Protein AF-D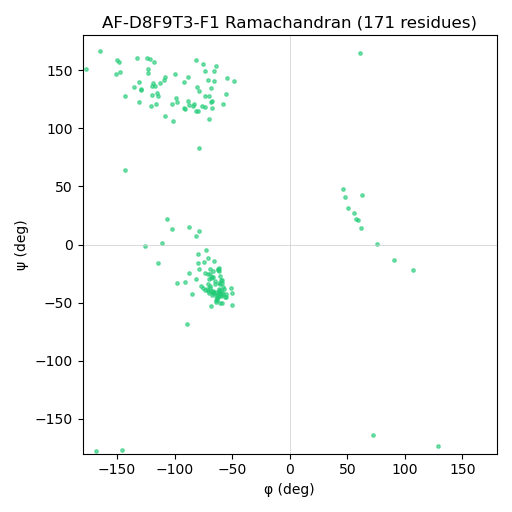8F9T3-F1 (afdb_monomer)

Secondary structure (DSSP, 8-state):
-HHHH-GGGS-TTTTT--EEEEEEE-TTT--EEEEEEETTEEEEPPPTTB-GGG-SBHHHHHHHHHHHTTT--HHHHHHHH-S-HHHHHHHHHHHHTS-GGGS----EEEEEEEEETTEEEEEEEEEETTEEEEEEEESS-SHHHHHHHHHHHHHHHHHHHHHHHHHHHTT--

Sequence (173 aa):
MVIGSNPELFPQGIQTGYRMKDGRPSKKLEIDIRRIEIDGIAHTIRPSFVMPYGTAFTDDVEKGIFLRKFDVPFWALSYVFGKNPMFWCRIEQGLGRNSIVGTTIKLAADEKHSRLRGEKVYVATTVGTQCVLGAAVSENAKESGLTEAYGKFKEECRNIRQNLLIQMAGRQR

pLDDT: mean 81.56, std 15.81, range [29.78, 97.81]

Nearest PDB structures (foldseek):
  6miv-assembly1_A  TM=2.159E-01  e=1.031E+00  Mus musculus
  6oor-assembly1_A  TM=1.889E-01  e=9.736E-01  Mus musculus
  3ma7-assembly1_C  TM=2.157E-01  e=2.283E+00  Mus musculus
  8t4z-assembly1_A  TM=1.962E-01  e=3.211E+00  Mus musculus
  3he6-assembly1_A  TM=1.553E-01  e=3.808E+00  Mus musculus

Solvent-accessible surface area (backbone atoms only — not comparable to full-atom values): 10271 Å² total; per-residue (Å²): 108,74,61,84,78,45,56,87,82,49,64,88,49,51,89,84,40,72,42,83,68,54,72,45,74,35,92,76,72,75,43,73,36,45,28,34,30,35,88,89,43,80,42,74,57,78,64,84,65,40,36,77,93,52,75,44,49,37,84,82,40,47,68,59,55,58,44,47,79,72,69,56,53,45,63,58,44,21,72,77,74,47,70,56,38,70,52,54,52,50,56,58,55,49,61,72,69,54,62,67,63,76,49,95,61,67,76,48,76,50,75,47,82,48,66,59,98,84,42,69,30,28,34,37,32,34,29,34,85,96,38,81,59,36,77,26,77,17,78,41,90,47,70,69,36,46,52,52,23,54,40,51,48,56,49,55,45,50,55,46,55,54,50,52,53,48,59,65,64,73,59,84,123

Radius of gyration: 20.4 Å; Cα contacts (8 Å, |Δi|>4): 215; chains: 1; bounding box: 42×49×50 Å

Foldseek 3Di:
DVCVVCVVLDDDQCVVPKAWDAWDADPQQRDTWTWIGGPNFIDTDDDPQAAPPRLDGCVLCVVVLVCVVVVPQLVVSCVPSNDHSVSNVVRNVSVVVDQLLSDDWDWDWDWDWDDDPNQIWIWIFIDGPNGTRAIFIFNDPDPVRNCVRVVVSVVVNVVVVVVVVCVRVVPPD

Structure (mmCIF, N/CA/C/O backbone):
data_AF-D8F9T3-F1
#
_entry.id   AF-D8F9T3-F1
#
loop_
_atom_site.group_PDB
_atom_site.id
_atom_site.type_symbol
_atom_site.label_atom_id
_atom_site.label_alt_id
_atom_site.label_comp_id
_atom_site.label_asym_id
_atom_site.label_entity_id
_atom_site.label_seq_id
_atom_site.pdbx_PDB_ins_code
_atom_site.Cartn_x
_atom_site.Cartn_y
_atom_site.Cartn_z
_atom_site.occupancy
_atom_site.B_iso_or_equiv
_atom_site.auth_seq_id
_atom_site.auth_comp_id
_atom_site.auth_asym_id
_atom_site.auth_atom_id
_atom_site.pdbx_PDB_model_num
ATOM 1 N N . MET A 1 1 ? -9.010 15.699 -18.340 1.00 54.81 1 MET A N 1
ATOM 2 C CA . MET A 1 1 ? -7.689 15.046 -18.164 1.00 54.81 1 MET A CA 1
ATOM 3 C C . MET A 1 1 ? -7.437 14.890 -16.669 1.00 54.81 1 MET A C 1
ATOM 5 O O . MET A 1 1 ? -7.629 15.871 -15.965 1.00 54.81 1 MET A O 1
ATOM 9 N N . VAL A 1 2 ? -7.050 13.702 -16.182 1.00 66.44 2 VAL A N 1
ATOM 10 C CA . VAL A 1 2 ? -6.985 13.358 -14.736 1.00 66.44 2 VAL A CA 1
ATOM 11 C C . VAL A 1 2 ? -6.205 14.384 -13.897 1.00 66.44 2 VAL A C 1
ATOM 13 O O . VAL A 1 2 ? -6.640 14.716 -12.799 1.00 66.44 2 VAL A O 1
ATOM 16 N N . ILE A 1 3 ? -5.121 14.943 -14.449 1.00 76.06 3 ILE A N 1
ATOM 17 C CA . ILE A 1 3 ? -4.281 15.967 -13.800 1.00 76.06 3 ILE A CA 1
ATOM 18 C C . ILE A 1 3 ? -5.054 17.263 -13.516 1.00 76.06 3 ILE A C 1
ATOM 20 O O . ILE A 1 3 ? -4.947 17.812 -12.428 1.00 76.06 3 ILE A O 1
ATOM 24 N N . GLY A 1 4 ? -5.855 17.743 -14.471 1.00 75.75 4 GLY A N 1
ATOM 25 C CA . GLY A 1 4 ? -6.613 18.988 -14.307 1.00 75.75 4 GLY A CA 1
ATOM 26 C C . GLY A 1 4 ? -7.803 18.855 -13.355 1.00 75.75 4 GLY A C 1
ATOM 27 O O . GLY A 1 4 ? -8.231 19.843 -12.775 1.00 75.75 4 GLY A O 1
ATOM 28 N N . SER A 1 5 ? -8.333 17.641 -13.186 1.00 77.81 5 SER A N 1
ATOM 29 C CA . SER A 1 5 ? -9.481 17.382 -12.311 1.00 77.81 5 SER A CA 1
ATOM 30 C C . SER A 1 5 ? -9.092 17.110 -10.857 1.00 77.81 5 SER A C 1
ATOM 32 O O . SER A 1 5 ? -9.932 17.306 -9.989 1.00 77.81 5 SER A O 1
ATOM 34 N N . ASN A 1 6 ? -7.864 16.644 -10.596 1.00 73.25 6 ASN A N 1
ATOM 35 C CA . ASN A 1 6 ? -7.383 16.320 -9.246 1.00 73.25 6 ASN A CA 1
ATOM 36 C C . ASN A 1 6 ? -5.889 16.696 -9.095 1.00 73.25 6 ASN A C 1
ATOM 38 O O . ASN A 1 6 ? -5.029 15.814 -8.978 1.00 73.25 6 ASN A O 1
ATOM 42 N N . PRO A 1 7 ? -5.534 17.990 -9.185 1.00 71.25 7 PRO A N 1
ATOM 43 C CA . PRO A 1 7 ? -4.142 18.440 -9.131 1.00 71.25 7 PRO A CA 1
ATOM 44 C C . PRO A 1 7 ? -3.424 18.089 -7.820 1.00 71.25 7 PRO A C 1
ATOM 46 O O . PRO A 1 7 ? -2.211 17.907 -7.814 1.00 71.25 7 PRO A O 1
ATOM 49 N N . GLU A 1 8 ? -4.164 17.955 -6.724 1.00 70.12 8 GLU A N 1
ATOM 50 C CA . GLU A 1 8 ? -3.671 17.574 -5.401 1.00 70.12 8 GLU A CA 1
ATOM 51 C C . GLU A 1 8 ? -3.124 16.137 -5.326 1.00 70.12 8 GLU A C 1
ATOM 53 O O . GLU A 1 8 ? -2.451 15.791 -4.356 1.00 70.12 8 GLU A O 1
ATOM 58 N N . LEU A 1 9 ? -3.396 15.295 -6.333 1.00 70.25 9 LEU A N 1
ATOM 59 C CA . LEU A 1 9 ? -2.882 13.920 -6.411 1.00 70.25 9 LEU A CA 1
ATOM 60 C C . LEU A 1 9 ? -1.439 13.837 -6.914 1.00 70.25 9 LEU A C 1
ATOM 62 O O . LEU A 1 9 ? -0.846 12.757 -6.928 1.00 70.25 9 LEU A O 1
ATOM 66 N N . PHE A 1 10 ? -0.885 14.951 -7.377 1.00 75.94 10 PHE A N 1
ATOM 67 C CA . PHE A 1 10 ? 0.377 14.979 -8.092 1.00 75.94 10 PHE A CA 1
ATOM 68 C C . PHE A 1 10 ? 1.380 15.921 -7.418 1.00 75.94 10 PHE A C 1
ATOM 70 O O . PHE A 1 10 ? 0.990 16.798 -6.645 1.00 75.94 10 PHE A O 1
ATOM 77 N N . PRO A 1 11 ? 2.687 15.761 -7.696 1.00 79.88 11 PRO A N 1
ATOM 78 C CA . PRO A 1 11 ? 3.696 16.699 -7.227 1.00 79.88 11 PRO A CA 1
ATOM 79 C C . PRO A 1 11 ? 3.368 18.138 -7.635 1.00 79.88 11 PRO A C 1
ATOM 81 O O . PRO A 1 11 ? 2.877 18.391 -8.742 1.00 79.88 11 PRO A O 1
ATOM 84 N N . GLN A 1 12 ? 3.681 19.077 -6.742 1.00 77.00 12 GLN A N 1
ATOM 85 C CA . GLN A 1 12 ? 3.636 20.501 -7.053 1.00 77.00 12 GLN A CA 1
ATOM 86 C C . GLN A 1 12 ? 4.520 20.748 -8.286 1.00 77.00 12 GLN A C 1
ATOM 88 O O . GLN A 1 12 ? 5.628 20.225 -8.343 1.00 77.00 12 GLN A O 1
ATOM 93 N N . GLY A 1 13 ? 3.981 21.441 -9.292 1.00 81.56 13 GLY A N 1
ATOM 94 C CA . GLY A 1 13 ? 4.639 21.603 -10.593 1.00 81.56 13 GLY A CA 1
ATOM 95 C C . GLY A 1 13 ? 4.019 20.799 -11.732 1.00 81.56 13 GLY A C 1
ATOM 96 O O . GLY A 1 13 ? 4.113 21.219 -12.873 1.00 81.56 13 GLY A O 1
ATOM 97 N N . ILE A 1 14 ? 3.264 19.718 -11.486 1.00 84.12 14 ILE A N 1
ATOM 98 C CA . ILE A 1 14 ? 2.722 18.931 -12.617 1.00 84.12 14 ILE A CA 1
ATOM 99 C C . ILE A 1 14 ? 1.772 19.733 -13.527 1.00 84.12 14 ILE A C 1
ATOM 101 O O . ILE A 1 14 ? 1.547 19.373 -14.682 1.00 84.12 14 ILE A O 1
ATOM 105 N N . GLN A 1 15 ? 1.189 20.811 -12.991 1.00 84.12 15 GLN A N 1
ATOM 106 C CA . GLN A 1 15 ? 0.316 21.724 -13.726 1.00 84.12 15 GLN A CA 1
ATOM 107 C C . GLN A 1 15 ? 1.073 22.521 -14.796 1.00 84.12 15 GLN A C 1
ATOM 109 O O . GLN A 1 15 ? 0.470 22.889 -15.800 1.00 84.12 15 GLN A O 1
ATOM 114 N N . THR A 1 16 ? 2.374 22.772 -14.604 1.00 86.12 16 THR A N 1
ATOM 115 C CA . THR A 1 16 ? 3.237 23.416 -15.610 1.00 86.12 16 THR A CA 1
ATOM 116 C C . THR A 1 16 ? 3.688 22.422 -16.683 1.00 86.12 16 THR A C 1
ATOM 118 O O . THR A 1 16 ? 4.112 22.825 -17.765 1.00 86.12 16 THR A O 1
ATOM 121 N N . GLY A 1 17 ? 3.538 21.122 -16.413 1.00 87.81 17 GLY A N 1
ATOM 122 C CA . GLY A 1 17 ? 3.814 20.026 -17.328 1.00 87.81 17 GLY A CA 1
ATOM 123 C C . GLY A 1 17 ? 4.720 18.968 -16.705 1.00 87.81 17 GLY A C 1
ATOM 124 O O . GLY A 1 17 ? 5.044 18.986 -15.521 1.00 87.81 17 GLY A O 1
ATOM 125 N N . TYR A 1 18 ? 5.125 18.005 -17.525 1.00 90.62 18 TYR A N 1
ATOM 126 C CA . TYR A 1 18 ? 6.126 17.005 -17.170 1.00 90.62 18 TYR A CA 1
ATOM 127 C C . TYR A 1 18 ? 6.902 16.598 -18.420 1.00 90.62 18 TYR A C 1
ATOM 129 O O . TYR A 1 18 ? 6.403 16.708 -19.543 1.00 90.62 18 TYR A O 1
ATOM 137 N N . ARG A 1 19 ? 8.119 16.087 -18.232 1.00 92.81 19 ARG A N 1
ATOM 138 C CA . ARG A 1 19 ? 8.935 15.512 -19.306 1.00 92.81 19 ARG A CA 1
ATOM 139 C C . ARG A 1 19 ? 9.092 14.013 -19.098 1.00 92.81 19 ARG A C 1
ATOM 141 O O . ARG A 1 19 ? 9.305 13.557 -17.979 1.00 92.81 19 ARG A O 1
ATOM 148 N N . MET A 1 20 ? 9.012 13.231 -20.171 1.00 92.06 20 MET A N 1
ATOM 149 C CA . MET A 1 20 ? 9.419 11.827 -20.115 1.00 92.06 20 MET A CA 1
ATOM 150 C C . MET A 1 20 ? 10.940 11.761 -19.931 1.00 92.06 20 MET A C 1
ATOM 152 O O . MET A 1 20 ? 11.669 12.321 -20.746 1.00 92.06 20 MET A O 1
ATOM 156 N N . LYS A 1 21 ? 11.408 11.103 -18.866 1.00 91.75 21 LYS A N 1
ATOM 157 C CA . LYS A 1 21 ? 12.840 10.977 -18.571 1.00 91.75 21 LYS A CA 1
ATOM 158 C C . LYS A 1 21 ? 13.420 9.741 -19.251 1.00 91.75 21 LYS A C 1
ATOM 160 O O . LYS A 1 21 ? 14.202 9.865 -20.183 1.00 91.75 21 LYS A O 1
ATOM 165 N N . ASP A 1 22 ? 13.022 8.558 -18.790 1.00 92.25 22 ASP A N 1
ATOM 166 C CA . ASP A 1 22 ? 13.480 7.261 -19.301 1.00 92.25 22 ASP A CA 1
ATOM 167 C C . ASP A 1 22 ? 12.616 6.100 -18.756 1.00 92.25 22 ASP A C 1
ATOM 169 O O . ASP A 1 22 ? 11.627 6.303 -18.040 1.00 92.25 22 ASP A O 1
ATOM 173 N N . GLY A 1 23 ? 12.975 4.869 -19.126 1.00 90.50 23 GLY A N 1
ATOM 174 C CA . GLY A 1 23 ? 12.429 3.633 -18.570 1.00 90.50 23 GLY A CA 1
ATOM 175 C C . GLY A 1 23 ? 13.448 2.925 -17.678 1.00 90.50 23 GLY A C 1
ATOM 176 O O . GLY A 1 23 ? 14.646 2.930 -17.952 1.00 90.50 23 GLY A O 1
ATOM 177 N N . ARG A 1 24 ? 12.969 2.300 -16.600 1.00 87.69 24 ARG A N 1
ATOM 178 C CA . ARG A 1 24 ? 13.764 1.433 -15.729 1.00 87.69 24 ARG A CA 1
ATOM 179 C C . ARG A 1 24 ? 13.158 0.026 -15.708 1.00 87.69 24 ARG A C 1
ATOM 181 O O . ARG A 1 24 ? 12.052 -0.115 -15.179 1.00 87.69 24 ARG A O 1
ATOM 188 N N . PRO A 1 25 ? 13.885 -1.015 -16.143 1.00 88.81 25 PRO A N 1
ATOM 189 C CA . PRO A 1 25 ? 13.380 -2.377 -16.078 1.00 88.81 25 PRO A CA 1
ATOM 190 C C . PRO A 1 25 ? 13.269 -2.851 -14.625 1.00 88.81 25 PRO A C 1
ATOM 192 O O . PRO A 1 25 ? 14.167 -2.664 -13.790 1.00 88.81 25 PRO A O 1
ATOM 195 N N . SER A 1 26 ? 12.143 -3.477 -14.304 1.00 86.69 26 SER A N 1
ATOM 196 C CA . SER A 1 26 ? 11.917 -4.151 -13.033 1.00 86.69 26 SER A CA 1
ATOM 197 C C . SER A 1 26 ? 12.578 -5.523 -13.057 1.00 86.69 26 SER A C 1
ATOM 199 O O . SER A 1 26 ? 12.111 -6.418 -13.748 1.00 86.69 26 SER A O 1
ATOM 201 N N . LYS A 1 27 ? 13.599 -5.749 -12.224 1.00 85.56 27 LYS A N 1
ATOM 202 C CA . LYS A 1 27 ? 14.228 -7.080 -12.097 1.00 85.56 27 LYS A CA 1
ATOM 203 C C . LYS A 1 27 ? 13.278 -8.181 -11.604 1.00 85.56 27 LYS A C 1
ATOM 205 O O . LYS A 1 27 ? 13.598 -9.349 -11.740 1.00 85.56 27 LYS A O 1
ATOM 210 N N . LYS A 1 28 ? 12.163 -7.821 -10.956 1.00 86.31 28 LYS A N 1
ATOM 211 C CA . LYS A 1 28 ? 11.232 -8.795 -10.357 1.00 86.31 28 LYS A CA 1
ATOM 212 C C . LYS A 1 28 ? 10.112 -9.239 -11.294 1.00 86.31 28 LYS A C 1
ATOM 214 O O . LYS A 1 28 ? 9.621 -10.346 -11.136 1.00 86.31 28 LYS A O 1
ATOM 219 N N . LEU A 1 29 ? 9.666 -8.344 -12.175 1.00 87.88 29 LEU A N 1
ATOM 220 C CA . LEU A 1 29 ? 8.489 -8.549 -13.031 1.00 87.88 29 LEU A CA 1
ATOM 221 C C . LEU A 1 29 ? 8.797 -8.343 -14.514 1.00 87.88 29 LEU A C 1
ATOM 223 O O . LEU A 1 29 ? 7.890 -8.439 -15.325 1.00 87.88 29 LEU A O 1
ATOM 227 N N . GLU A 1 30 ? 10.040 -7.992 -14.847 1.00 89.00 30 GLU A N 1
ATOM 228 C CA . GLU A 1 30 ? 10.515 -7.802 -16.224 1.00 89.00 30 GLU A CA 1
ATOM 229 C C . GLU A 1 30 ? 9.697 -6.780 -17.031 1.00 89.00 30 GLU A C 1
ATOM 231 O O . GLU A 1 30 ? 9.647 -6.811 -18.253 1.00 89.00 30 GLU A O 1
ATOM 236 N N . ILE A 1 31 ? 9.083 -5.821 -16.332 1.00 89.75 31 ILE A N 1
ATOM 237 C CA . ILE A 1 31 ? 8.365 -4.694 -16.933 1.00 89.75 31 ILE A CA 1
ATOM 238 C C . ILE A 1 31 ? 9.218 -3.430 -16.936 1.00 89.75 31 ILE A C 1
ATOM 240 O O . ILE A 1 31 ? 9.938 -3.154 -15.970 1.00 89.75 31 ILE A O 1
ATOM 244 N N . ASP A 1 32 ? 9.048 -2.603 -17.962 1.00 90.19 32 ASP A N 1
ATOM 245 C CA . ASP A 1 32 ? 9.641 -1.271 -18.006 1.00 90.19 32 ASP A CA 1
ATOM 246 C C . ASP A 1 32 ? 8.808 -0.263 -17.218 1.00 90.19 32 ASP A C 1
ATOM 248 O O . ASP A 1 32 ? 7.673 0.080 -17.557 1.00 90.19 32 ASP A O 1
ATOM 252 N N . ILE A 1 33 ? 9.400 0.246 -16.141 1.00 89.94 33 ILE A N 1
ATOM 253 C CA . ILE A 1 33 ? 8.791 1.263 -15.296 1.00 89.94 33 ILE A CA 1
ATOM 254 C C . ILE A 1 33 ? 9.210 2.640 -15.803 1.00 89.94 33 ILE A C 1
ATOM 256 O O . ILE A 1 33 ? 10.385 3.003 -15.765 1.00 89.94 33 ILE A O 1
ATOM 260 N N . ARG A 1 34 ? 8.233 3.438 -16.235 1.00 90.69 34 ARG A N 1
ATOM 261 C CA . ARG A 1 34 ? 8.465 4.796 -16.739 1.00 90.69 34 ARG A CA 1
ATOM 262 C C . ARG A 1 34 ? 8.855 5.759 -15.619 1.00 90.69 34 ARG A C 1
ATOM 264 O O . ARG A 1 34 ? 8.282 5.729 -14.524 1.00 90.69 34 ARG A O 1
ATOM 271 N N . ARG A 1 35 ? 9.790 6.658 -15.917 1.00 91.38 35 ARG A N 1
ATOM 272 C CA . ARG A 1 35 ? 10.139 7.802 -15.074 1.00 91.38 35 ARG A CA 1
ATOM 273 C C . ARG A 1 35 ? 9.840 9.103 -15.806 1.00 91.38 35 ARG A C 1
ATOM 275 O O . ARG A 1 35 ? 10.141 9.246 -16.989 1.00 91.38 35 ARG A O 1
ATOM 282 N N . ILE A 1 36 ? 9.255 10.044 -15.081 1.00 91.12 36 ILE A N 1
ATOM 283 C CA . ILE A 1 36 ? 8.964 11.398 -15.554 1.00 91.12 36 ILE A CA 1
ATOM 284 C C . ILE A 1 36 ? 9.736 12.403 -14.716 1.00 91.12 36 ILE A C 1
ATOM 286 O O . ILE A 1 36 ? 10.114 12.111 -13.585 1.00 91.12 36 ILE A O 1
ATOM 290 N N . GLU A 1 37 ? 9.958 13.580 -15.267 1.00 91.75 37 GLU A N 1
ATOM 291 C CA . GLU A 1 37 ? 10.564 14.709 -14.583 1.00 91.75 37 GLU A CA 1
ATOM 292 C C . GLU A 1 37 ? 9.546 15.841 -14.465 1.00 91.75 37 GLU A C 1
ATOM 294 O O . GLU A 1 37 ? 8.881 16.185 -15.445 1.00 91.75 37 GLU A O 1
ATOM 299 N N . ILE A 1 38 ? 9.409 16.376 -13.255 1.00 89.50 38 ILE A N 1
ATOM 300 C CA . ILE A 1 38 ? 8.543 17.507 -12.913 1.00 89.50 38 ILE A CA 1
ATOM 301 C C . ILE A 1 38 ? 9.423 18.471 -12.122 1.00 89.50 38 ILE A C 1
ATOM 303 O O . ILE A 1 38 ? 10.028 18.051 -11.139 1.00 89.50 38 ILE A O 1
ATOM 307 N N . ASP A 1 39 ? 9.558 19.715 -12.580 1.00 88.19 39 ASP A N 1
ATOM 308 C CA . ASP A 1 39 ? 10.408 20.742 -11.953 1.00 88.19 39 ASP A CA 1
ATOM 309 C C . ASP A 1 39 ? 11.839 20.257 -11.614 1.00 88.19 39 ASP A C 1
ATOM 311 O O . ASP A 1 39 ? 12.386 20.529 -10.548 1.00 88.19 39 ASP A O 1
ATOM 315 N N . GLY A 1 40 ? 12.453 19.482 -12.518 1.00 85.50 40 GLY A N 1
ATOM 316 C CA . GLY A 1 40 ? 13.800 18.918 -12.336 1.00 85.50 40 GLY A CA 1
ATOM 317 C C . 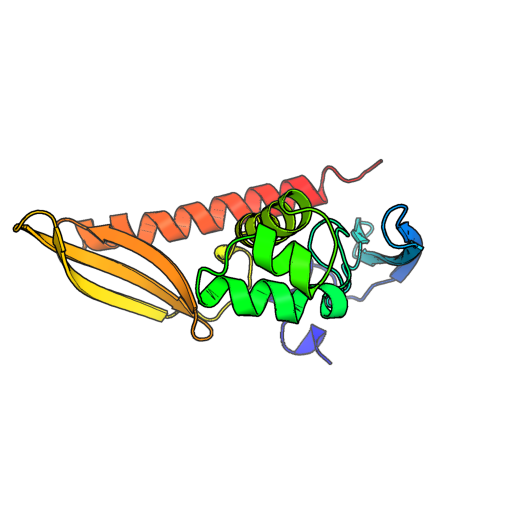GLY A 1 40 ? 13.879 17.726 -11.370 1.00 85.50 40 GLY A C 1
ATOM 318 O O . GLY A 1 40 ? 14.956 17.163 -11.163 1.00 85.50 40 GLY A O 1
ATOM 319 N N . ILE A 1 41 ? 12.753 17.297 -10.792 1.00 85.81 41 ILE A N 1
ATOM 320 C CA . ILE A 1 41 ? 12.665 16.149 -9.888 1.00 85.81 41 ILE A CA 1
ATOM 321 C C . ILE A 1 41 ? 12.168 14.926 -10.659 1.00 85.81 41 ILE A C 1
ATOM 323 O O . ILE A 1 41 ? 11.111 14.931 -11.291 1.00 85.81 41 ILE A O 1
ATOM 327 N N . ALA A 1 42 ? 12.930 13.834 -10.587 1.00 88.25 42 ALA A N 1
ATOM 328 C CA . ALA A 1 42 ? 12.572 12.579 -11.236 1.00 88.25 42 ALA A CA 1
ATOM 329 C C . ALA A 1 42 ? 11.595 11.754 -10.381 1.00 88.25 42 ALA A C 1
ATOM 331 O O . ALA A 1 42 ? 11.922 11.295 -9.285 1.00 88.25 42 ALA A O 1
ATOM 332 N N . HIS A 1 43 ? 10.421 11.466 -10.934 1.00 85.19 43 HIS A N 1
ATOM 333 C CA . HIS A 1 43 ? 9.389 10.623 -10.345 1.00 85.19 43 HIS A CA 1
ATOM 334 C C . HIS A 1 43 ? 9.278 9.290 -11.088 1.00 85.19 43 HIS A C 1
ATOM 336 O O . HIS A 1 43 ? 9.386 9.212 -12.308 1.00 85.19 43 HIS A O 1
ATOM 342 N N . THR A 1 44 ? 9.047 8.208 -10.344 1.00 85.31 44 THR A N 1
ATOM 343 C CA . THR A 1 44 ? 8.791 6.877 -10.914 1.00 85.31 44 THR A CA 1
ATOM 344 C C . THR A 1 44 ? 7.293 6.625 -10.946 1.00 85.31 44 THR A C 1
ATOM 346 O O . THR A 1 44 ? 6.660 6.635 -9.890 1.00 85.31 44 THR A O 1
ATOM 349 N N . ILE A 1 45 ? 6.742 6.349 -12.126 1.00 83.81 45 ILE A N 1
ATOM 350 C CA . ILE A 1 45 ? 5.329 6.005 -12.278 1.00 83.81 45 ILE A CA 1
ATOM 351 C C . ILE A 1 45 ? 5.147 4.562 -11.820 1.00 83.81 45 ILE A C 1
ATOM 353 O O . ILE A 1 45 ? 5.753 3.649 -12.373 1.00 83.81 45 ILE A O 1
ATOM 357 N N . ARG A 1 46 ? 4.329 4.342 -10.789 1.00 78.94 46 ARG A N 1
ATOM 358 C CA . ARG A 1 46 ? 3.983 2.994 -10.330 1.00 78.94 46 ARG A CA 1
ATOM 359 C C . ARG A 1 46 ? 2.727 2.527 -11.063 1.00 78.94 46 ARG A C 1
ATOM 361 O O . ARG A 1 46 ? 1.693 3.169 -10.902 1.00 78.94 46 ARG A O 1
ATOM 368 N N . PRO A 1 47 ? 2.804 1.456 -11.871 1.00 82.44 47 PRO A N 1
ATOM 369 C CA . PRO A 1 47 ? 1.628 0.943 -12.555 1.00 82.44 47 PRO A CA 1
ATOM 370 C C . PRO A 1 47 ? 0.617 0.394 -11.549 1.00 82.44 47 PRO A C 1
ATOM 372 O O . PRO A 1 47 ? 1.007 -0.253 -10.579 1.00 82.44 47 PRO A O 1
ATOM 375 N N . SER A 1 48 ? -0.669 0.631 -11.795 1.00 81.44 48 SER A N 1
ATOM 376 C CA . SER A 1 48 ? -1.756 0.135 -10.945 1.00 81.44 48 SER A CA 1
ATOM 377 C C . SER A 1 48 ? -1.965 -1.377 -11.056 1.00 81.44 48 SER A C 1
ATOM 379 O O . SER A 1 48 ? -2.426 -1.982 -10.100 1.00 81.44 48 SER A O 1
ATOM 381 N N . PHE A 1 49 ? -1.578 -1.992 -12.179 1.00 87.62 49 PHE A N 1
ATOM 382 C CA . PHE A 1 49 ? -1.698 -3.437 -12.429 1.00 87.62 49 PHE A CA 1
ATOM 383 C C . PHE A 1 49 ? -0.603 -4.282 -11.744 1.00 87.62 49 PHE A C 1
ATOM 385 O O . PHE A 1 49 ? -0.399 -5.457 -12.052 1.00 87.62 49 PHE A O 1
ATOM 392 N N . VAL A 1 50 ? 0.161 -3.679 -10.830 1.00 89.75 50 VAL A N 1
ATOM 393 C CA . VAL A 1 50 ? 1.296 -4.304 -10.148 1.00 89.75 50 VAL A CA 1
ATOM 394 C C . VAL A 1 50 ? 1.162 -4.109 -8.645 1.00 89.75 50 VAL A C 1
ATOM 396 O O . VAL A 1 50 ? 0.959 -2.998 -8.160 1.00 89.75 50 VAL A O 1
ATOM 399 N N . MET A 1 51 ? 1.357 -5.187 -7.890 1.00 88.38 51 MET A N 1
ATOM 400 C CA . MET A 1 51 ? 1.350 -5.149 -6.431 1.00 88.38 51 MET A CA 1
ATOM 401 C C . MET A 1 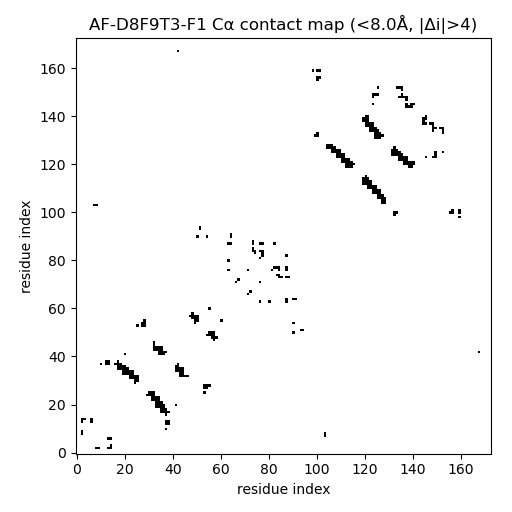51 ? 2.496 -4.283 -5.872 1.00 88.38 51 MET A C 1
ATOM 403 O O . MET A 1 51 ? 3.566 -4.172 -6.491 1.00 88.38 51 MET A O 1
ATOM 407 N N . PRO A 1 52 ? 2.336 -3.701 -4.665 1.00 83.00 52 PRO A N 1
ATOM 408 C CA . PRO A 1 52 ? 3.378 -2.915 -4.010 1.00 83.00 52 PRO A CA 1
ATOM 409 C C . PRO A 1 52 ? 4.740 -3.623 -4.011 1.00 83.00 52 PRO A C 1
ATOM 411 O O . PRO A 1 52 ? 4.834 -4.832 -3.818 1.00 83.00 52 PRO A O 1
ATOM 414 N N . TYR A 1 53 ? 5.817 -2.862 -4.227 1.00 80.31 53 TYR A N 1
ATOM 415 C CA . TYR A 1 53 ? 7.193 -3.374 -4.379 1.00 80.31 53 TYR A CA 1
ATOM 416 C C . TYR A 1 53 ? 7.435 -4.325 -5.566 1.00 80.31 53 TYR A C 1
ATOM 418 O O . TYR A 1 53 ? 8.497 -4.962 -5.618 1.00 80.31 53 TYR A O 1
ATOM 426 N N . GLY A 1 54 ? 6.505 -4.396 -6.524 1.00 85.25 54 GLY A N 1
ATOM 427 C CA . GLY A 1 54 ? 6.630 -5.245 -7.708 1.00 85.25 54 GLY A CA 1
ATOM 428 C C . GLY A 1 54 ? 6.687 -6.724 -7.346 1.00 85.25 54 GLY A C 1
ATOM 429 O O . GLY A 1 54 ? 7.563 -7.435 -7.828 1.00 85.25 54 GLY A O 1
ATOM 430 N N . THR A 1 55 ? 5.848 -7.158 -6.404 1.00 89.00 55 THR A N 1
ATOM 431 C CA . THR A 1 55 ? 5.839 -8.536 -5.89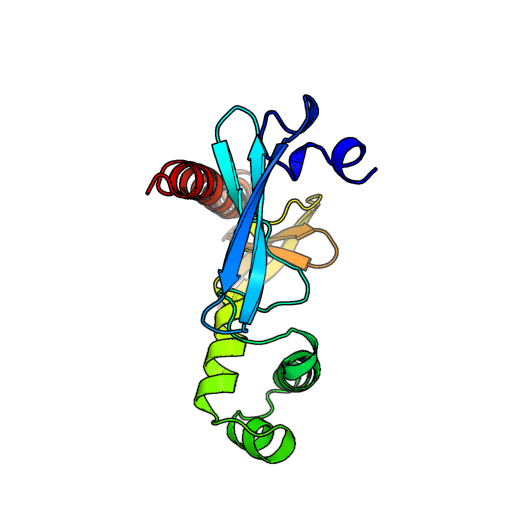0 1.00 89.00 55 THR A CA 1
ATOM 432 C C . THR A 1 55 ? 5.071 -9.510 -6.779 1.00 89.00 55 THR A C 1
ATOM 434 O O . THR A 1 55 ? 5.422 -10.686 -6.795 1.00 89.00 55 THR A O 1
ATOM 437 N N . ALA A 1 56 ? 4.049 -9.032 -7.490 1.00 92.12 56 ALA A N 1
ATOM 438 C CA . ALA A 1 56 ? 3.218 -9.790 -8.424 1.00 92.12 56 ALA A CA 1
ATOM 439 C C . ALA A 1 56 ? 2.405 -8.824 -9.305 1.00 92.12 56 ALA A C 1
ATOM 441 O O . ALA A 1 56 ? 2.302 -7.637 -8.973 1.00 92.12 56 ALA A O 1
ATOM 442 N N . PHE A 1 57 ? 1.808 -9.324 -10.386 1.00 93.19 57 PHE A N 1
ATOM 443 C CA . PHE A 1 57 ? 0.727 -8.619 -11.073 1.00 93.19 57 PHE A CA 1
ATOM 444 C C . PHE A 1 57 ? -0.556 -8.705 -10.250 1.00 93.19 57 PHE A C 1
ATOM 446 O O . PHE A 1 57 ? -0.750 -9.672 -9.513 1.00 93.19 57 PHE A O 1
ATOM 453 N N . THR A 1 58 ? -1.413 -7.689 -10.339 1.00 92.75 58 THR A N 1
ATOM 454 C CA . THR A 1 58 ? -2.690 -7.671 -9.610 1.00 92.75 58 THR A CA 1
ATOM 455 C C . THR A 1 58 ? -3.565 -8.853 -9.998 1.00 92.75 58 THR A C 1
ATOM 457 O O . THR A 1 58 ? -4.071 -9.542 -9.117 1.00 92.75 58 THR A O 1
ATOM 460 N N . ASP A 1 59 ? -3.651 -9.142 -11.293 1.00 94.38 59 ASP A N 1
ATOM 461 C CA . ASP A 1 59 ? -4.543 -10.156 -11.859 1.00 94.38 59 ASP A CA 1
ATOM 462 C C . ASP A 1 59 ? -4.170 -11.575 -11.393 1.00 94.38 59 ASP A C 1
ATOM 464 O O . ASP A 1 59 ? -5.043 -12.420 -11.184 1.00 94.38 59 ASP A O 1
ATOM 468 N N . ASP A 1 60 ? -2.879 -11.820 -11.139 1.00 94.12 60 ASP A N 1
ATOM 469 C CA . ASP A 1 60 ? -2.370 -13.107 -10.651 1.00 94.12 60 ASP A CA 1
ATOM 470 C C . ASP A 1 60 ? -2.782 -13.399 -9.200 1.00 94.12 60 ASP A C 1
ATOM 472 O O . ASP A 1 60 ? -2.880 -14.559 -8.793 1.00 94.12 60 ASP A O 1
ATOM 476 N N . VAL A 1 61 ? -2.967 -12.357 -8.383 1.00 95.00 61 VAL A N 1
ATOM 477 C CA . VAL A 1 61 ? -3.170 -12.502 -6.932 1.00 95.00 61 VAL A CA 1
ATOM 478 C C . VAL A 1 61 ? -4.551 -12.068 -6.462 1.00 95.00 61 VAL A C 1
ATOM 480 O O . VAL A 1 61 ? -4.937 -12.445 -5.357 1.00 95.00 61 VAL A O 1
ATOM 483 N N . GLU A 1 62 ? -5.306 -11.324 -7.274 1.00 94.69 62 GLU A N 1
ATOM 484 C CA . GLU A 1 62 ? -6.605 -10.741 -6.920 1.00 94.69 62 GLU A CA 1
ATOM 485 C C . GLU A 1 62 ? -7.551 -11.783 -6.317 1.00 94.69 62 GLU A C 1
ATOM 487 O O . GLU A 1 62 ? -8.061 -11.596 -5.213 1.00 94.69 62 GLU A O 1
ATOM 492 N N . LYS A 1 63 ? -7.733 -12.919 -7.000 1.00 96.19 63 LYS A N 1
ATOM 493 C CA . LYS A 1 63 ? -8.644 -13.987 -6.558 1.00 96.19 63 LYS A CA 1
ATOM 494 C C . LYS A 1 63 ? -8.197 -14.617 -5.237 1.00 96.19 63 LYS A C 1
ATOM 496 O O . LYS A 1 63 ? -9.024 -14.866 -4.364 1.00 96.19 63 LYS A O 1
ATOM 501 N N . GLY A 1 64 ? -6.893 -14.836 -5.064 1.00 95.56 64 GLY A N 1
ATOM 502 C CA . GLY A 1 64 ? -6.337 -15.373 -3.821 1.00 95.56 64 GLY A CA 1
ATOM 503 C C . GLY A 1 64 ? -6.494 -14.401 -2.648 1.00 95.56 64 GLY A C 1
ATOM 504 O O . GLY A 1 64 ? -6.888 -14.806 -1.556 1.00 95.56 64 GLY A O 1
ATOM 505 N N . ILE A 1 65 ? -6.260 -13.106 -2.880 1.00 93.69 65 ILE A N 1
ATOM 506 C CA . ILE A 1 65 ? -6.463 -12.046 -1.881 1.00 93.69 65 ILE A CA 1
ATOM 507 C C . ILE A 1 65 ? -7.947 -11.893 -1.542 1.00 93.69 65 ILE A C 1
ATOM 509 O O . ILE A 1 65 ? -8.291 -11.736 -0.374 1.00 93.69 65 ILE A O 1
ATOM 513 N N . PHE A 1 66 ? -8.841 -11.968 -2.528 1.00 95.06 66 PHE A N 1
ATOM 514 C CA . PHE A 1 66 ? -10.282 -11.918 -2.292 1.00 95.06 66 PHE A CA 1
ATOM 515 C C . PHE A 1 66 ? -10.725 -13.001 -1.301 1.00 95.06 66 PHE A C 1
ATOM 517 O O . PHE A 1 66 ? -11.471 -12.712 -0.367 1.00 95.06 66 PHE A O 1
ATOM 524 N N . LEU A 1 67 ? -10.199 -14.221 -1.436 1.00 96.38 67 LEU A N 1
ATOM 525 C CA . LEU A 1 67 ? -10.509 -15.324 -0.527 1.00 96.38 67 LEU A CA 1
ATOM 526 C C . LEU A 1 67 ? -9.981 -15.120 0.898 1.00 96.38 67 LEU A C 1
ATOM 528 O O . LEU A 1 67 ? -10.551 -15.674 1.838 1.00 96.38 67 LEU A O 1
ATOM 532 N N . ARG A 1 68 ? -8.956 -14.281 1.098 1.00 94.25 68 ARG A N 1
ATOM 533 C CA . ARG A 1 68 ? -8.492 -13.920 2.449 1.00 94.25 68 ARG A CA 1
ATOM 534 C C . ARG A 1 68 ? -9.556 -13.187 3.263 1.00 94.25 68 ARG A C 1
ATOM 536 O O . ARG A 1 68 ? -9.517 -13.282 4.482 1.00 94.25 68 ARG A O 1
ATOM 543 N N . LYS A 1 69 ? -10.554 -12.558 2.623 1.00 92.00 69 LYS A N 1
ATOM 544 C CA . LYS A 1 69 ? -11.716 -11.969 3.317 1.00 92.00 69 LYS A CA 1
ATOM 545 C C . LYS A 1 69 ? -12.564 -12.993 4.078 1.00 92.00 69 LYS A C 1
ATOM 547 O O . LYS A 1 69 ? -13.312 -12.601 4.963 1.00 92.00 69 LYS A O 1
ATOM 552 N N . PHE A 1 70 ? -12.463 -14.272 3.722 1.00 95.50 70 PHE A N 1
ATOM 553 C CA . PHE A 1 70 ? -13.181 -15.377 4.361 1.00 95.50 70 PHE A CA 1
ATOM 554 C C . PHE A 1 70 ? -12.251 -16.233 5.231 1.00 95.50 70 PHE A C 1
ATOM 556 O O . PHE A 1 70 ? -12.511 -17.415 5.435 1.00 95.50 70 PHE A O 1
ATOM 563 N N . ASP A 1 71 ? -11.120 -15.668 5.667 1.00 94.12 71 ASP A N 1
ATOM 564 C CA . ASP A 1 71 ? -10.116 -16.330 6.504 1.00 94.12 71 ASP A CA 1
ATOM 565 C C . ASP A 1 71 ? -9.522 -17.626 5.919 1.00 94.12 71 ASP A C 1
ATOM 567 O O . ASP A 1 71 ? -8.922 -18.429 6.635 1.00 94.12 71 ASP A O 1
ATOM 571 N N . VAL A 1 72 ? -9.584 -17.805 4.593 1.00 97.19 72 VAL A N 1
ATOM 572 C CA . VAL A 1 72 ? -9.027 -18.984 3.909 1.00 97.19 72 VAL A CA 1
ATOM 573 C C . VAL A 1 72 ? -7.526 -19.114 4.196 1.00 97.19 72 VAL A C 1
ATOM 575 O O . VAL A 1 72 ? -6.766 -18.201 3.855 1.00 97.19 72 VAL A O 1
ATOM 578 N N . PRO A 1 73 ? -7.049 -20.223 4.787 1.00 97.25 73 PRO A N 1
ATOM 579 C CA 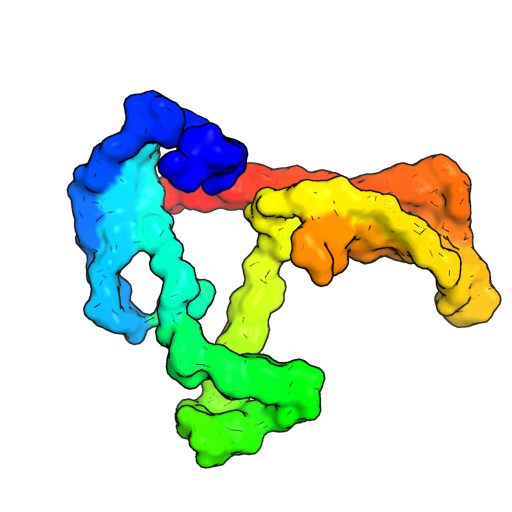. PRO A 1 73 ? -5.659 -20.341 5.211 1.00 97.25 73 PRO A CA 1
ATOM 580 C C . PRO A 1 73 ? -4.692 -20.334 4.019 1.00 97.25 73 PRO A C 1
ATOM 582 O O . PRO A 1 73 ? -4.999 -20.831 2.936 1.00 97.25 73 PRO A O 1
ATOM 585 N N . PHE A 1 74 ? -3.473 -19.822 4.221 1.00 97.44 74 PHE A N 1
ATOM 586 C CA . PHE A 1 74 ? -2.493 -19.661 3.136 1.00 97.44 74 PHE A CA 1
ATOM 587 C C . PHE A 1 74 ? -2.107 -20.964 2.430 1.00 97.44 74 PHE A C 1
ATOM 589 O O . PHE A 1 74 ? -1.802 -20.939 1.241 1.00 97.44 74 PHE A O 1
ATOM 596 N N . TRP A 1 75 ? -2.124 -22.103 3.132 1.00 97.50 75 TRP A N 1
ATOM 597 C CA . TRP A 1 75 ? -1.861 -23.400 2.506 1.00 97.50 75 TRP A CA 1
ATOM 598 C C . TRP A 1 75 ? -2.941 -23.768 1.479 1.00 97.50 75 TRP A C 1
ATOM 600 O O . TRP A 1 75 ? -2.618 -24.353 0.450 1.00 97.50 75 TRP A O 1
ATOM 610 N N . ALA A 1 76 ? -4.198 -23.375 1.713 1.00 97.81 76 ALA A N 1
ATOM 611 C CA . ALA A 1 76 ? -5.293 -23.623 0.782 1.00 97.81 76 ALA A CA 1
ATOM 612 C C . ALA A 1 76 ? -5.163 -22.728 -0.457 1.00 97.81 76 ALA A C 1
ATOM 614 O O . ALA A 1 76 ? -5.357 -23.195 -1.576 1.00 97.81 76 ALA A O 1
ATOM 615 N N . LEU A 1 77 ? -4.734 -21.471 -0.285 1.00 97.38 77 LEU A N 1
ATOM 616 C CA . LEU A 1 77 ? -4.392 -20.611 -1.424 1.00 97.38 77 LEU A CA 1
ATOM 617 C C . LEU A 1 77 ? -3.243 -21.194 -2.245 1.00 97.38 77 LEU A C 1
ATOM 619 O O . LEU A 1 77 ? -3.314 -21.211 -3.468 1.00 97.38 77 LEU A O 1
ATOM 623 N N . SER A 1 78 ? -2.220 -21.729 -1.577 1.00 97.38 78 SER A N 1
ATOM 624 C CA . SER A 1 78 ? -1.125 -22.437 -2.238 1.00 97.38 78 SER A CA 1
ATOM 625 C C . SER A 1 78 ? -1.580 -23.666 -3.015 1.00 97.38 78 SER A C 1
ATOM 627 O O . SER A 1 78 ? -1.074 -23.910 -4.106 1.00 97.38 78 SER A O 1
ATOM 629 N N . TYR A 1 79 ? -2.534 -24.422 -2.477 1.00 97.69 79 TYR A N 1
ATOM 630 C CA . TYR A 1 79 ? -3.099 -25.587 -3.148 1.00 97.69 79 TYR A CA 1
ATOM 631 C C . TYR A 1 79 ? -3.880 -25.205 -4.417 1.00 97.69 79 TYR A C 1
ATOM 633 O O . TYR A 1 79 ? -3.734 -25.863 -5.442 1.00 97.69 79 TYR A O 1
ATOM 641 N N . VAL A 1 80 ? -4.672 -24.126 -4.373 1.00 97.38 80 VAL A N 1
ATOM 642 C CA . VAL A 1 80 ? -5.554 -23.720 -5.485 1.00 97.38 80 VAL A CA 1
ATOM 643 C C . VAL A 1 80 ? -4.840 -22.865 -6.538 1.00 97.38 80 VAL A C 1
ATOM 645 O O . VAL A 1 80 ? -5.038 -23.063 -7.732 1.00 97.38 80 VAL A O 1
ATOM 648 N N . PHE A 1 81 ? -4.019 -21.905 -6.111 1.00 95.94 81 PHE A N 1
ATOM 649 C CA . PHE A 1 81 ? -3.410 -20.886 -6.980 1.00 95.94 81 PHE A CA 1
ATOM 650 C C . PHE A 1 81 ? -1.892 -21.063 -7.145 1.00 95.94 81 PHE A C 1
ATOM 652 O O . PHE A 1 81 ? -1.235 -20.263 -7.814 1.00 95.94 81 PHE A O 1
ATOM 659 N N . GLY A 1 82 ? -1.307 -22.091 -6.527 1.00 95.44 82 GLY A N 1
ATOM 660 C CA . GLY A 1 82 ? 0.136 -22.301 -6.510 1.00 95.44 82 GLY A CA 1
ATOM 661 C C . GLY A 1 82 ? 0.873 -21.306 -5.609 1.00 95.44 82 GLY A C 1
ATOM 662 O O . GLY A 1 82 ? 0.289 -20.628 -4.762 1.00 95.44 82 GLY A O 1
ATOM 663 N N . LYS A 1 83 ? 2.199 -21.214 -5.794 1.00 94.75 83 LYS A N 1
ATOM 664 C CA . LYS A 1 83 ? 3.142 -20.504 -4.901 1.00 94.75 83 LYS A CA 1
ATOM 665 C C . LYS A 1 83 ? 3.149 -21.084 -3.480 1.00 94.75 83 LYS A C 1
ATOM 667 O O . LYS A 1 83 ? 2.283 -21.851 -3.080 1.00 94.75 83 LYS A O 1
ATOM 672 N N . ASN A 1 84 ? 4.159 -20.733 -2.691 1.00 96.31 84 ASN A N 1
ATOM 673 C CA . ASN A 1 84 ? 4.238 -21.201 -1.305 1.00 96.31 84 ASN A CA 1
ATOM 674 C C . ASN A 1 84 ? 3.352 -20.359 -0.359 1.00 96.31 84 ASN A C 1
ATOM 676 O O . ASN A 1 84 ? 3.066 -19.200 -0.665 1.00 96.31 84 ASN A O 1
ATOM 680 N N . PRO A 1 85 ? 2.961 -20.886 0.816 1.00 97.06 85 PRO A N 1
ATOM 681 C CA . PRO A 1 85 ? 2.082 -20.163 1.743 1.00 97.06 85 PRO A CA 1
ATOM 682 C C . PRO A 1 85 ? 2.663 -18.813 2.193 1.00 97.06 85 PRO A C 1
ATOM 684 O O . PRO A 1 85 ? 1.950 -17.823 2.360 1.00 97.06 85 PRO A O 1
ATOM 687 N N . MET A 1 86 ? 3.992 -18.739 2.314 1.00 96.44 86 MET A N 1
ATOM 688 C CA . MET A 1 86 ? 4.714 -17.518 2.682 1.00 96.44 86 MET A CA 1
ATOM 689 C C . MET A 1 86 ? 4.693 -16.433 1.599 1.00 96.44 86 MET A C 1
ATOM 691 O O . MET A 1 86 ? 4.937 -15.263 1.900 1.00 96.44 86 MET A O 1
ATOM 695 N N . PHE A 1 87 ? 4.444 -16.780 0.337 1.00 95.06 87 PHE A N 1
ATOM 696 C CA . PHE A 1 87 ? 4.209 -15.809 -0.726 1.00 95.06 87 PHE A CA 1
ATOM 697 C C . PHE A 1 87 ? 2.878 -15.096 -0.478 1.00 95.06 87 PHE A C 1
ATOM 699 O O . PHE A 1 87 ? 2.872 -13.873 -0.359 1.00 95.06 87 PHE A O 1
ATOM 706 N N . TRP A 1 88 ? 1.792 -15.850 -0.282 1.00 95.81 88 TRP A N 1
ATOM 707 C CA . TRP A 1 88 ? 0.457 -15.303 -0.015 1.00 95.81 88 TRP A CA 1
ATOM 708 C C . TRP A 1 88 ? 0.421 -14.438 1.245 1.00 95.81 88 TRP A C 1
ATOM 710 O O . TRP A 1 88 ? -0.079 -13.316 1.213 1.00 95.81 88 TRP A O 1
ATOM 720 N N . CYS A 1 89 ? 1.064 -14.904 2.317 1.00 94.00 89 CYS A N 1
ATOM 721 C CA . CYS A 1 89 ? 1.201 -14.141 3.555 1.00 94.00 89 CYS A CA 1
ATOM 722 C C . CYS A 1 89 ? 1.913 -12.791 3.338 1.00 94.00 89 CYS A C 1
ATOM 724 O O . CYS A 1 89 ? 1.487 -11.757 3.852 1.00 94.00 89 CYS A O 1
ATOM 726 N N . ARG A 1 90 ? 2.971 -12.756 2.515 1.00 92.44 90 ARG A N 1
ATOM 727 C CA . ARG A 1 90 ? 3.681 -11.507 2.191 1.00 92.44 90 ARG A CA 1
ATOM 728 C C . ARG A 1 90 ? 2.873 -10.570 1.300 1.00 92.44 90 ARG A C 1
ATOM 730 O O . ARG A 1 90 ? 3.017 -9.356 1.453 1.00 92.44 90 ARG A O 1
ATOM 737 N N . ILE A 1 91 ? 2.069 -11.115 0.388 1.00 92.56 91 ILE A N 1
ATOM 738 C CA . ILE A 1 91 ? 1.171 -10.345 -0.477 1.00 92.56 91 ILE A CA 1
ATOM 739 C C . ILE A 1 91 ? 0.105 -9.632 0.365 1.00 92.56 91 ILE A C 1
ATOM 741 O O . ILE A 1 91 ? -0.023 -8.415 0.254 1.00 92.56 91 ILE A O 1
ATOM 745 N N . GLU A 1 92 ? -0.571 -10.349 1.266 1.00 91.44 92 GLU A N 1
ATOM 746 C CA . GLU A 1 92 ? -1.574 -9.773 2.174 1.00 91.44 92 GLU A CA 1
ATOM 747 C C . GLU A 1 92 ? -0.961 -8.704 3.089 1.00 91.44 92 GLU A C 1
ATOM 749 O O . GLU A 1 92 ? -1.420 -7.562 3.107 1.00 91.44 92 GLU A O 1
ATOM 754 N N . GLN A 1 93 ? 0.151 -9.016 3.764 1.00 88.62 93 GLN A N 1
ATOM 755 C CA . GLN A 1 93 ? 0.868 -8.029 4.583 1.00 88.62 93 GLN A CA 1
ATOM 756 C C . GLN A 1 93 ? 1.341 -6.816 3.771 1.00 88.62 93 GLN A C 1
ATOM 758 O O . GLN A 1 93 ? 1.477 -5.719 4.306 1.00 88.62 93 GLN A O 1
ATOM 763 N N . GLY A 1 94 ? 1.637 -7.001 2.482 1.00 84.56 94 GLY A N 1
ATOM 764 C CA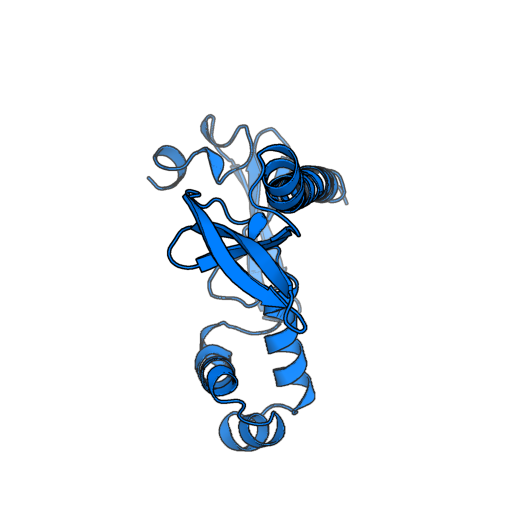 . GLY A 1 94 ? 2.042 -5.931 1.576 1.00 84.56 94 GLY A CA 1
ATOM 765 C C . GLY A 1 94 ? 0.977 -4.852 1.408 1.00 84.56 94 GLY A C 1
ATOM 766 O O . GLY A 1 94 ? 1.340 -3.683 1.288 1.00 84.56 94 GLY A O 1
ATOM 767 N N . LEU A 1 95 ? -0.305 -5.220 1.456 1.00 80.56 95 LEU A N 1
ATOM 768 C CA . LEU A 1 95 ? -1.415 -4.270 1.381 1.00 80.56 95 LEU A CA 1
ATOM 769 C C . LEU A 1 95 ? -1.467 -3.369 2.618 1.00 80.56 95 LEU A C 1
ATOM 771 O O . LEU A 1 95 ? -1.592 -2.155 2.480 1.00 80.56 95 LEU A O 1
ATOM 775 N N . GLY A 1 96 ? -1.280 -3.946 3.808 1.00 74.00 96 GLY A N 1
ATOM 776 C CA . GLY A 1 96 ? -1.318 -3.213 5.079 1.00 74.00 96 GLY A CA 1
ATOM 777 C C . GLY A 1 96 ? -0.130 -2.275 5.324 1.00 74.00 96 GLY A C 1
ATOM 778 O O . GLY A 1 96 ? -0.176 -1.463 6.240 1.00 74.00 96 GLY A O 1
ATOM 779 N N . ARG A 1 97 ? 0.943 -2.358 4.523 1.00 72.06 97 ARG A N 1
ATOM 780 C CA . ARG A 1 97 ? 2.099 -1.445 4.638 1.00 72.06 97 ARG A CA 1
ATOM 781 C C . ARG A 1 97 ? 1.852 -0.079 4.013 1.00 72.06 97 ARG A C 1
ATOM 783 O O . ARG A 1 97 ? 2.580 0.864 4.317 1.00 72.06 97 ARG A O 1
ATOM 790 N N . ASN A 1 98 ? 0.889 0.020 3.103 1.00 69.88 98 ASN A N 1
ATOM 791 C CA . ASN A 1 98 ? 0.569 1.296 2.490 1.00 69.88 98 ASN A CA 1
ATOM 792 C C . ASN A 1 98 ? -0.281 2.097 3.465 1.00 69.88 98 ASN A C 1
ATOM 794 O O . ASN A 1 98 ? -1.258 1.593 4.014 1.00 69.88 98 ASN A O 1
ATOM 798 N N . SER A 1 99 ? 0.089 3.357 3.671 1.00 61.88 99 SER A N 1
ATOM 799 C CA . SER A 1 99 ? -0.736 4.233 4.482 1.00 61.88 99 SER A CA 1
ATOM 800 C C . SER A 1 99 ? -2.056 4.503 3.764 1.00 61.88 99 SER A C 1
ATOM 802 O O . SER A 1 99 ? -2.067 5.114 2.696 1.00 61.88 99 SER A O 1
ATOM 804 N N . ILE A 1 100 ? -3.159 4.084 4.384 1.00 61.50 100 ILE A N 1
ATOM 805 C CA . ILE A 1 100 ? -4.524 4.390 3.934 1.00 61.50 100 ILE A CA 1
ATOM 806 C C . ILE A 1 100 ? -4.714 5.913 3.861 1.00 61.50 100 ILE A C 1
ATOM 808 O O . ILE A 1 100 ? -5.276 6.435 2.901 1.00 61.50 100 ILE A O 1
ATOM 812 N N . VAL A 1 101 ? -4.137 6.620 4.832 1.00 55.53 101 VAL A N 1
ATOM 813 C CA . VAL A 1 101 ? -4.188 8.074 5.010 1.00 55.53 101 VAL A CA 1
ATOM 814 C C . VAL A 1 101 ? -3.406 8.844 3.934 1.00 55.53 101 VAL A C 1
ATOM 816 O O . VAL A 1 101 ? -3.721 9.991 3.633 1.00 55.53 101 VAL A O 1
ATOM 819 N N . GLY A 1 102 ? -2.400 8.216 3.314 1.00 54.03 102 GLY A N 1
ATOM 820 C CA . GLY A 1 102 ? -1.659 8.790 2.184 1.00 54.03 102 GLY A CA 1
ATOM 821 C C . GLY A 1 102 ? -2.451 8.812 0.873 1.00 54.03 102 GLY A C 1
ATOM 822 O O . GLY A 1 102 ? -1.965 9.340 -0.126 1.00 54.03 102 GLY A O 1
ATOM 823 N N . THR A 1 103 ? -3.651 8.234 0.869 1.00 56.06 103 THR A N 1
ATOM 824 C CA . THR A 1 103 ? -4.566 8.254 -0.268 1.00 56.06 103 THR A CA 1
ATOM 825 C C . THR A 1 103 ? -5.433 9.501 -0.161 1.00 56.06 103 THR A C 1
ATOM 827 O O . THR A 1 103 ? -6.108 9.705 0.846 1.00 56.06 103 THR A O 1
ATOM 830 N N . THR A 1 104 ? -5.429 10.354 -1.184 1.00 54.19 104 THR A N 1
ATOM 831 C CA . THR A 1 104 ? -6.237 11.575 -1.155 1.00 54.19 104 THR A CA 1
ATOM 832 C C . THR A 1 104 ? -7.713 11.215 -1.265 1.00 54.19 104 THR A C 1
ATOM 834 O O . THR A 1 104 ? -8.193 10.769 -2.307 1.00 54.19 104 THR A O 1
ATOM 837 N N . ILE A 1 105 ? -8.426 11.370 -0.155 1.00 61.91 105 ILE A N 1
ATOM 838 C CA . ILE A 1 105 ? -9.813 10.956 0.006 1.00 61.91 105 ILE A CA 1
ATOM 839 C C . ILE A 1 105 ? -10.600 12.123 0.613 1.00 61.91 105 ILE A C 1
ATOM 841 O O . ILE A 1 105 ? -10.114 12.814 1.508 1.00 61.91 105 ILE A O 1
ATOM 845 N N . LYS A 1 106 ? -11.829 12.348 0.134 1.00 62.75 106 LYS A N 1
ATOM 846 C CA . LYS A 1 106 ? -12.764 13.278 0.781 1.00 62.75 106 LYS A CA 1
ATOM 847 C C . LYS A 1 106 ? -13.181 12.700 2.129 1.00 62.75 106 LYS A C 1
ATOM 849 O O . LYS A 1 106 ? -13.690 11.581 2.177 1.00 62.75 106 LYS A O 1
ATOM 854 N N . LEU A 1 107 ? -12.951 13.464 3.190 1.00 74.25 107 LEU A N 1
ATOM 855 C CA . LEU A 1 107 ? -13.144 13.010 4.561 1.00 74.25 107 LEU A CA 1
ATOM 856 C C . LEU A 1 107 ? -14.553 13.339 5.058 1.00 74.25 107 LEU A C 1
ATOM 858 O O . LEU A 1 107 ? -15.063 14.432 4.821 1.00 74.25 107 LEU A O 1
ATOM 862 N N . ALA A 1 108 ? -15.134 12.405 5.796 1.00 77.12 108 ALA A N 1
ATOM 863 C CA . ALA A 1 108 ? -16.223 12.630 6.729 1.00 77.12 108 ALA A CA 1
ATOM 864 C C . ALA A 1 108 ? -15.784 12.127 8.110 1.00 77.12 108 ALA A C 1
ATOM 866 O O . ALA A 1 108 ? -14.946 11.230 8.216 1.00 77.12 108 ALA A O 1
ATOM 867 N N . ALA A 1 109 ? -16.323 12.730 9.159 1.00 83.12 109 ALA A N 1
ATOM 868 C CA . ALA A 1 109 ? -16.074 12.349 10.540 1.00 83.12 109 ALA A CA 1
ATOM 869 C C . ALA A 1 109 ? -17.404 11.924 11.168 1.00 83.12 109 ALA A C 1
ATOM 871 O O . ALA A 1 109 ? -18.429 12.539 10.875 1.00 83.12 109 ALA A O 1
ATOM 872 N N . ASP A 1 110 ? -17.383 10.863 11.968 1.00 84.62 110 ASP A N 1
ATOM 873 C CA . ASP A 1 110 ? -18.552 10.363 12.691 1.00 84.62 110 ASP A CA 1
ATOM 874 C C . ASP A 1 110 ? -18.146 9.748 14.037 1.00 84.62 110 ASP A C 1
ATOM 876 O O . ASP A 1 110 ? -17.066 9.155 14.168 1.00 84.62 110 ASP A O 1
ATOM 880 N N . GLU A 1 111 ? -19.028 9.845 15.033 1.00 86.44 111 GLU A N 1
ATOM 881 C CA . GLU A 1 111 ? -18.822 9.302 16.374 1.00 86.44 111 GLU A CA 1
ATOM 882 C C . GLU A 1 111 ? -19.705 8.082 16.650 1.00 86.44 111 GLU A C 1
ATOM 884 O O . GLU A 1 111 ? -20.912 8.170 16.912 1.00 86.44 111 GLU A O 1
ATOM 889 N N . LYS A 1 112 ? -19.076 6.908 16.755 1.00 86.06 112 LYS A N 1
ATOM 890 C CA . LYS A 1 112 ? -19.783 5.710 17.203 1.00 86.06 112 LYS A CA 1
ATOM 891 C C . LYS A 1 112 ? -19.767 5.597 18.724 1.00 86.06 112 LYS A C 1
ATOM 893 O O . LYS A 1 112 ? -18.723 5.416 19.347 1.00 86.06 112 LYS A O 1
ATOM 898 N N . HIS A 1 113 ? -20.951 5.591 19.326 1.00 88.75 113 HIS A N 1
ATOM 899 C CA . HIS A 1 113 ? -21.126 5.272 20.741 1.00 88.75 113 HIS A CA 1
ATOM 900 C C . HIS A 1 113 ? -20.942 3.765 20.968 1.00 88.75 113 HIS A C 1
ATOM 902 O O . HIS A 1 113 ? -21.592 2.954 20.299 1.00 88.75 113 HIS A O 1
ATOM 908 N N . SER A 1 114 ? -20.074 3.385 21.907 1.00 89.44 114 SER A N 1
ATOM 909 C CA . SER A 1 114 ? -19.777 1.985 22.229 1.00 89.44 114 SER A CA 1
ATOM 910 C C . SER A 1 114 ? -19.481 1.791 23.723 1.00 89.44 114 SER A C 1
ATOM 912 O O . SER A 1 114 ? -19.598 2.717 24.530 1.00 89.44 114 SER A O 1
ATOM 914 N N . ARG A 1 115 ? -19.137 0.562 24.121 1.00 86.25 115 ARG A N 1
ATOM 915 C CA . ARG A 1 115 ? -18.677 0.245 25.477 1.00 86.25 115 ARG A CA 1
ATOM 916 C C . ARG A 1 115 ? -17.381 -0.551 25.429 1.00 86.25 115 ARG A C 1
ATOM 918 O O . ARG A 1 115 ? -17.296 -1.532 24.696 1.00 86.25 115 ARG A O 1
ATOM 925 N N . LEU A 1 116 ? -16.405 -0.167 2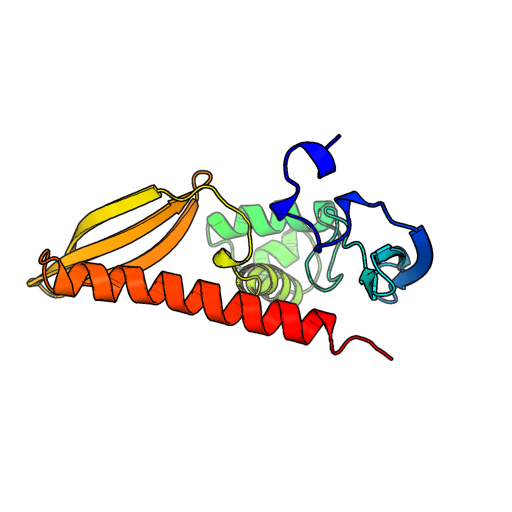6.245 1.00 82.06 116 LEU A N 1
ATOM 926 C CA . LEU A 1 116 ? -15.157 -0.902 26.432 1.00 82.06 116 LEU A CA 1
ATOM 927 C C . LEU A 1 116 ? -15.095 -1.374 27.884 1.00 82.06 116 LEU A C 1
ATOM 929 O O . LEU A 1 116 ? -15.192 -0.567 28.799 1.00 82.06 116 LEU A O 1
ATOM 933 N N . ARG A 1 117 ? -15.006 -2.694 28.102 1.00 84.69 117 ARG A N 1
ATOM 934 C CA . ARG A 1 117 ? -15.032 -3.312 29.449 1.00 84.69 117 ARG A CA 1
ATOM 935 C C . ARG A 1 117 ? -16.209 -2.858 30.333 1.00 84.69 117 ARG A C 1
ATOM 937 O O . ARG A 1 117 ? -16.104 -2.812 31.549 1.00 84.69 117 ARG A O 1
ATOM 944 N N . GLY A 1 118 ? -17.350 -2.547 29.716 1.00 84.12 118 GLY A N 1
ATOM 945 C CA . GLY A 1 118 ? -18.556 -2.095 30.415 1.00 84.12 118 GLY A CA 1
ATOM 946 C C . GLY A 1 118 ? -18.667 -0.576 30.580 1.00 84.12 118 GLY A C 1
ATOM 947 O O . GLY A 1 118 ? -19.775 -0.094 30.818 1.00 84.12 118 GLY A O 1
ATOM 948 N N . GLU A 1 119 ? -17.605 0.190 30.350 1.00 85.38 119 GLU A N 1
ATOM 949 C CA . GLU A 1 119 ? -17.615 1.654 30.424 1.00 85.38 119 GLU A CA 1
ATOM 950 C C . GLU A 1 119 ? -18.000 2.275 29.079 1.00 85.38 119 GLU A C 1
ATOM 952 O O . GLU A 1 119 ? -17.678 1.729 28.023 1.00 85.38 119 GLU A O 1
ATOM 957 N N . LYS A 1 120 ? -18.746 3.389 29.099 1.00 87.81 120 LYS A N 1
ATOM 958 C CA . LYS A 1 120 ? -19.150 4.090 27.870 1.00 87.81 120 LYS A CA 1
ATOM 959 C C . LYS A 1 120 ? -17.930 4.754 27.244 1.00 87.81 120 LYS A C 1
ATOM 961 O O . LYS A 1 120 ? -17.260 5.536 27.902 1.00 87.81 120 LYS A O 1
ATOM 966 N N . VAL A 1 121 ? -17.714 4.487 25.963 1.00 90.56 121 VAL A N 1
ATOM 967 C CA . VAL A 1 121 ? -16.652 5.104 25.167 1.00 90.56 121 VAL A CA 1
ATOM 968 C C . VAL A 1 121 ? -17.213 5.579 23.835 1.00 90.56 121 VAL A C 1
ATOM 970 O O . VAL A 1 121 ? -18.257 5.109 23.371 1.00 90.56 121 VAL A O 1
ATOM 973 N N . TYR A 1 122 ? -16.497 6.493 23.202 1.00 88.69 122 TYR A N 1
ATOM 974 C CA . TYR A 1 122 ? -16.841 7.054 21.905 1.00 88.69 122 TYR A CA 1
ATOM 975 C C . TYR A 1 122 ? -15.710 6.729 20.946 1.00 88.69 122 TYR A C 1
ATOM 977 O O . TYR A 1 122 ? -14.546 6.952 21.255 1.00 88.69 122 TYR A O 1
ATOM 985 N N . VAL A 1 123 ? -16.032 6.155 19.796 1.00 89.00 123 VAL A N 1
ATOM 986 C CA . VAL A 1 123 ? -15.044 5.871 18.759 1.00 89.00 123 VAL A CA 1
ATOM 987 C C . VAL A 1 123 ? -15.187 6.953 17.703 1.00 89.00 123 VAL A C 1
ATOM 989 O O . VAL A 1 123 ? -16.167 6.965 16.961 1.00 89.00 123 VAL A O 1
ATOM 992 N N . ALA A 1 124 ? -14.222 7.866 17.672 1.00 89.50 124 ALA A N 1
ATOM 993 C CA . ALA A 1 124 ? -14.103 8.869 16.628 1.00 89.50 124 ALA A CA 1
ATOM 994 C C . ALA A 1 124 ? -13.606 8.170 15.363 1.00 89.50 124 ALA A C 1
ATOM 996 O O . ALA A 1 124 ? -12.522 7.576 15.363 1.00 89.50 124 ALA A O 1
ATOM 997 N N . THR A 1 125 ? -14.412 8.198 14.308 1.00 87.81 125 THR A N 1
ATOM 998 C CA . THR A 1 125 ? -14.090 7.571 13.028 1.00 87.81 125 THR A CA 1
ATOM 999 C C . THR A 1 125 ? -13.942 8.629 11.954 1.00 87.81 125 THR A C 1
ATOM 1001 O O . THR A 1 125 ? -14.823 9.459 11.753 1.00 87.81 125 THR A O 1
ATOM 1004 N N . THR A 1 126 ? -12.821 8.586 11.245 1.00 85.50 126 THR A N 1
ATOM 1005 C CA . THR A 1 126 ? -12.625 9.363 10.025 1.00 85.50 126 THR A CA 1
ATOM 1006 C C . THR A 1 126 ? -12.803 8.417 8.854 1.00 85.50 126 THR A C 1
ATOM 1008 O O . THR A 1 126 ? -12.086 7.422 8.741 1.00 85.50 126 THR A O 1
ATOM 1011 N N . VAL A 1 127 ? -13.757 8.709 7.982 1.00 83.50 127 VAL A N 1
ATOM 1012 C CA . VAL A 1 127 ? -14.112 7.875 6.834 1.00 83.50 127 VAL A CA 1
ATOM 1013 C C . VAL A 1 127 ? -13.962 8.652 5.538 1.00 83.50 127 VAL A C 1
ATOM 1015 O O . VAL A 1 127 ? -13.983 9.879 5.514 1.00 83.50 127 VAL A O 1
ATOM 1018 N N . GLY A 1 128 ? -13.845 7.939 4.429 1.00 79.19 128 GLY A N 1
ATOM 1019 C CA . GLY A 1 128 ? -13.922 8.541 3.113 1.00 79.19 128 GLY A CA 1
ATOM 1020 C C . GLY A 1 128 ? -13.826 7.504 2.006 1.00 79.19 128 GLY A C 1
ATOM 1021 O O . GLY A 1 128 ? -13.252 6.434 2.191 1.00 79.19 128 GLY A O 1
ATOM 1022 N N . THR A 1 129 ? -14.454 7.797 0.866 1.00 74.00 129 THR A N 1
ATOM 1023 C CA . THR A 1 129 ? -14.596 6.860 -0.267 1.00 74.00 129 THR A CA 1
ATOM 1024 C C . THR A 1 129 ? -15.044 5.460 0.188 1.00 74.00 129 THR A C 1
ATOM 1026 O O . THR A 1 129 ? -14.445 4.454 -0.177 1.00 74.00 129 THR A O 1
ATOM 1029 N N . GLN A 1 130 ? -16.081 5.397 1.036 1.00 75.38 130 GLN A N 1
ATOM 1030 C CA . GLN A 1 130 ? -16.624 4.145 1.597 1.00 75.38 130 GLN A CA 1
ATOM 1031 C C . GL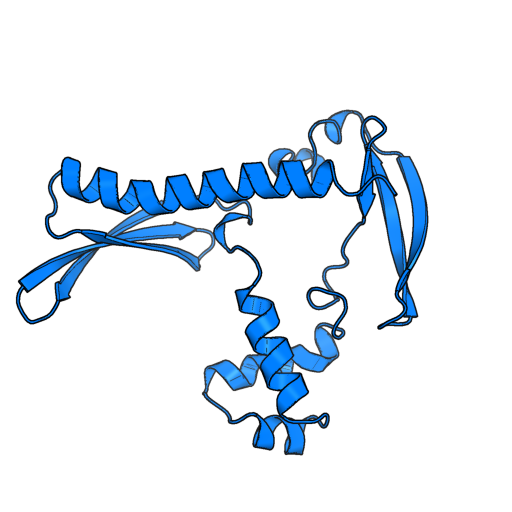N A 1 130 ? -15.612 3.304 2.408 1.00 75.38 130 GLN A C 1
ATOM 1033 O O . GLN A 1 130 ? -15.817 2.109 2.610 1.00 75.38 130 GLN A O 1
ATOM 1038 N N . CYS A 1 131 ? -14.531 3.914 2.896 1.00 75.44 131 CYS A N 1
ATOM 1039 C CA . CYS A 1 131 ? -13.509 3.266 3.711 1.00 75.44 131 CYS A CA 1
ATOM 1040 C C . CYS A 1 131 ? -13.348 3.983 5.059 1.00 75.44 131 CYS A C 1
ATOM 1042 O O . CYS A 1 131 ? -13.501 5.202 5.141 1.00 75.44 131 CYS A O 1
ATOM 1044 N N . VAL A 1 132 ? -13.015 3.234 6.114 1.00 81.62 132 VAL A N 1
ATOM 1045 C CA . VAL A 1 132 ? -12.587 3.803 7.399 1.00 81.62 132 VAL A CA 1
ATOM 1046 C C . VAL A 1 132 ? -11.094 4.099 7.305 1.00 81.62 132 VAL A C 1
ATOM 1048 O O . VAL A 1 132 ? -10.293 3.200 7.063 1.00 81.62 132 VAL A O 1
ATOM 1051 N N . LEU A 1 133 ? -10.729 5.367 7.469 1.00 79.00 133 LEU A N 1
ATOM 1052 C CA . LEU A 1 133 ? -9.364 5.871 7.303 1.00 79.00 133 LEU A CA 1
ATOM 1053 C C . LEU A 1 133 ? -8.636 5.997 8.636 1.00 79.00 133 LEU A C 1
ATOM 1055 O O . LEU A 1 133 ? -7.426 5.806 8.694 1.00 79.00 133 LEU A O 1
ATOM 1059 N N . GLY A 1 134 ? -9.377 6.311 9.694 1.00 83.88 134 GLY A N 1
ATOM 1060 C CA . GLY A 1 134 ? -8.870 6.400 11.053 1.00 83.88 134 GLY A CA 1
ATOM 1061 C C . GLY A 1 134 ? -9.964 6.059 12.051 1.00 83.88 134 GLY A C 1
ATOM 1062 O O . GLY A 1 134 ? -11.139 6.349 11.820 1.00 83.88 134 GLY A O 1
ATOM 1063 N N . ALA A 1 135 ? -9.574 5.441 13.159 1.00 88.88 135 ALA A N 1
ATOM 1064 C CA . ALA A 1 135 ? -10.455 5.189 14.287 1.00 88.88 135 ALA A CA 1
ATOM 1065 C C . ALA A 1 135 ? -9.666 5.361 15.584 1.00 88.88 135 ALA A C 1
ATOM 1067 O O . ALA A 1 135 ? -8.612 4.750 15.761 1.00 88.88 135 ALA A O 1
ATOM 1068 N N . ALA A 1 136 ? -10.182 6.179 16.494 1.00 90.94 136 ALA A N 1
ATOM 1069 C CA . ALA A 1 136 ? -9.573 6.413 17.793 1.00 90.94 136 ALA A CA 1
ATOM 1070 C C . ALA A 1 136 ? -10.638 6.386 18.886 1.00 90.94 136 ALA A C 1
ATOM 1072 O O . 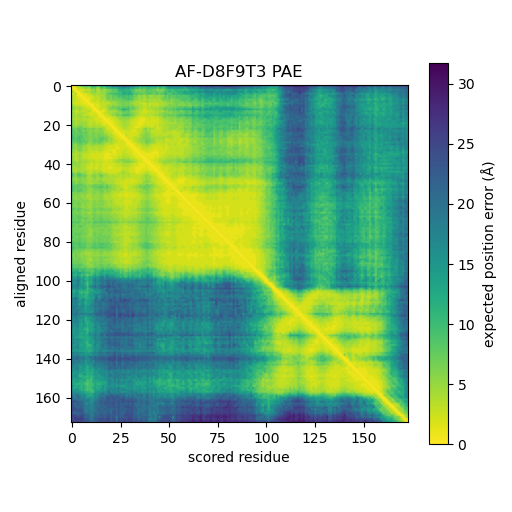ALA A 1 136 ? -11.717 6.959 18.746 1.00 90.94 136 ALA A O 1
ATOM 1073 N N . VAL A 1 137 ? -10.326 5.707 19.988 1.00 90.62 137 VAL A N 1
ATOM 1074 C CA . VAL A 1 137 ? -11.201 5.669 21.160 1.00 90.62 137 VAL A CA 1
ATOM 1075 C C . VAL A 1 137 ? -11.008 6.946 21.971 1.00 90.62 137 VAL A C 1
ATOM 1077 O O . VAL A 1 137 ? -9.876 7.361 22.222 1.00 90.62 137 VAL A O 1
ATOM 1080 N N . SER A 1 138 ? -12.124 7.525 22.393 1.00 90.00 138 SER A N 1
ATOM 1081 C CA . SER A 1 138 ? -12.233 8.602 23.362 1.00 90.00 138 SER A CA 1
ATOM 1082 C C . SER A 1 138 ? -13.062 8.137 24.557 1.00 90.00 138 SER A C 1
ATOM 1084 O O . SER A 1 138 ? -14.104 7.493 24.407 1.00 90.00 138 SER A O 1
ATOM 1086 N N . GLU A 1 139 ? -12.609 8.469 25.761 1.00 86.62 139 GLU A N 1
ATOM 1087 C CA . GLU A 1 139 ? -13.288 8.103 27.011 1.00 86.62 139 GLU A CA 1
ATOM 1088 C C . GLU A 1 139 ? -14.550 8.945 27.258 1.00 86.62 139 GLU A C 1
ATOM 1090 O O . GLU A 1 139 ? -15.390 8.601 28.087 1.00 86.62 139 GLU A O 1
ATOM 1095 N N . ASN A 1 140 ? -14.723 10.057 26.538 1.00 82.50 140 ASN A N 1
ATOM 1096 C CA . ASN A 1 140 ? -15.879 10.934 26.681 1.00 82.50 140 ASN A CA 1
ATOM 1097 C C . ASN A 1 140 ? -16.228 11.652 25.364 1.00 82.50 140 ASN A C 1
ATOM 1099 O O . ASN A 1 140 ? -15.391 11.806 24.486 1.00 82.50 140 ASN A O 1
ATOM 1103 N N . ALA A 1 141 ? -17.473 12.118 25.243 1.00 81.31 141 ALA A N 1
ATOM 1104 C CA . ALA A 1 141 ? -17.960 12.874 24.082 1.00 81.31 141 ALA A CA 1
ATOM 1105 C C . ALA A 1 141 ? -17.727 14.388 24.192 1.00 81.31 141 ALA A C 1
ATOM 1107 O O . ALA A 1 141 ? -18.366 15.165 23.484 1.00 81.31 141 ALA A O 1
ATOM 1108 N N . LYS A 1 142 ? -16.875 14.844 25.116 1.00 84.94 142 LYS A N 1
ATOM 1109 C CA . LYS A 1 142 ? -16.585 16.276 25.213 1.00 84.94 142 LYS A CA 1
ATOM 1110 C C . LYS A 1 142 ? -15.668 16.680 24.068 1.00 84.94 142 LYS A C 1
ATOM 1112 O O . LYS A 1 142 ? -14.887 15.876 23.563 1.00 84.94 142 LYS A O 1
ATOM 1117 N N . GLU A 1 143 ? -15.722 17.961 23.726 1.00 85.25 143 GLU A N 1
ATOM 1118 C CA . GLU A 1 143 ? -14.880 18.562 22.693 1.00 85.25 143 GLU A CA 1
ATOM 1119 C C . GLU A 1 143 ? -13.395 18.229 22.888 1.00 85.25 143 GLU A C 1
ATOM 1121 O O . GLU A 1 143 ? -12.726 17.859 21.928 1.00 85.25 143 GLU A O 1
ATOM 1126 N N . SER A 1 144 ? -12.888 18.265 24.125 1.00 86.62 144 SER A N 1
ATOM 1127 C CA . SER A 1 144 ? -11.494 17.922 24.427 1.00 86.62 144 SER A CA 1
ATOM 1128 C C . SER A 1 144 ? -11.151 16.467 24.087 1.00 86.62 144 SER A C 1
ATOM 1130 O O . SER A 1 144 ? -10.137 16.217 23.438 1.00 86.62 144 SER A O 1
ATOM 1132 N N . GLY A 1 145 ? -12.015 15.519 24.465 1.00 85.31 145 GLY A N 1
ATOM 1133 C CA . GLY A 1 145 ? -11.815 14.093 24.208 1.00 85.31 145 GLY A CA 1
ATOM 1134 C C . GLY A 1 145 ? -11.929 13.731 22.727 1.00 85.31 145 GLY A C 1
ATOM 1135 O O . GLY A 1 145 ? -11.171 12.889 22.240 1.00 85.31 145 GLY A O 1
ATOM 1136 N N . LEU A 1 146 ? -12.848 14.362 21.995 1.00 86.31 146 LEU A N 1
ATOM 1137 C CA . LEU A 1 146 ? -12.991 14.146 20.553 1.00 86.31 146 LEU A CA 1
ATOM 1138 C C . LEU A 1 146 ? -11.876 14.840 19.762 1.00 86.31 146 LEU A C 1
ATOM 1140 O O . LEU A 1 146 ? -11.358 14.259 18.811 1.00 86.31 146 LEU A O 1
ATOM 1144 N N . THR A 1 147 ? -11.442 16.032 20.179 1.00 87.62 147 THR A N 1
ATOM 1145 C CA . THR A 1 147 ? -10.310 16.742 19.559 1.00 87.62 147 THR A CA 1
ATOM 1146 C C . THR A 1 147 ? -9.026 15.929 19.657 1.00 87.62 147 THR A C 1
ATOM 1148 O O . THR A 1 147 ? -8.286 15.837 18.678 1.00 87.62 147 THR A O 1
ATOM 1151 N N . GLU A 1 148 ? -8.772 15.298 20.804 1.00 89.12 148 GLU A N 1
ATOM 1152 C CA . GLU A 1 148 ? -7.633 14.396 20.969 1.00 89.12 148 GLU A CA 1
ATOM 1153 C C . GLU A 1 148 ? -7.754 13.163 20.059 1.00 89.12 148 GLU A C 1
ATOM 1155 O O . GLU A 1 148 ? -6.815 12.825 19.336 1.00 89.12 148 GLU A O 1
ATOM 1160 N N . ALA A 1 149 ? -8.924 12.516 20.036 1.00 88.25 149 ALA A N 1
ATOM 1161 C CA . ALA A 1 149 ? -9.151 11.312 19.239 1.00 88.25 149 ALA A CA 1
ATOM 1162 C C . ALA A 1 149 ? -9.011 11.571 17.725 1.00 88.25 149 ALA A C 1
ATOM 1164 O O . ALA A 1 149 ? -8.260 10.863 17.050 1.00 88.25 149 ALA A O 1
ATOM 1165 N N . TYR A 1 150 ? -9.642 12.624 17.193 1.00 87.44 150 TYR A N 1
ATOM 1166 C CA . TYR A 1 150 ? -9.448 13.054 15.801 1.00 87.44 150 TYR A CA 1
ATOM 1167 C C . TYR A 1 150 ? -8.026 13.586 15.542 1.00 87.44 150 TYR A C 1
ATOM 1169 O O . TYR A 1 150 ? -7.505 13.476 14.427 1.00 87.44 150 TYR A O 1
ATOM 1177 N N . GLY A 1 151 ? -7.371 14.128 16.573 1.00 87.56 151 GLY A N 1
ATOM 1178 C CA . GLY A 1 151 ? -5.984 14.585 16.545 1.00 87.56 151 GLY A CA 1
ATOM 1179 C C . GLY A 1 151 ? -4.997 13.485 16.158 1.00 87.56 151 GLY A C 1
ATOM 1180 O O . GLY A 1 151 ? -4.086 13.750 15.375 1.00 87.56 151 GLY A O 1
ATOM 1181 N N . LYS A 1 152 ? -5.232 12.240 16.594 1.00 87.94 152 LYS A N 1
ATOM 1182 C CA . LYS A 1 152 ? -4.390 11.083 16.234 1.00 87.94 152 LYS A CA 1
ATOM 1183 C C . LYS A 1 152 ? -4.332 10.869 14.722 1.00 87.94 152 LYS A C 1
ATOM 1185 O O . LYS A 1 152 ? -3.248 10.846 14.145 1.00 87.94 152 LYS A O 1
ATOM 1190 N N . PHE A 1 153 ? -5.488 10.838 14.056 1.00 85.44 153 PHE A N 1
ATOM 1191 C CA . PHE A 1 153 ? -5.544 10.728 12.595 1.00 85.44 153 PHE A CA 1
ATOM 1192 C C . PHE A 1 153 ? -4.854 11.920 11.907 1.00 85.44 153 PHE A C 1
ATOM 1194 O O . PHE A 1 153 ? -4.106 11.751 10.947 1.00 85.44 153 PHE A O 1
ATOM 1201 N N . LYS A 1 154 ? -5.035 13.143 12.424 1.00 84.19 154 LYS A N 1
ATOM 1202 C CA . LYS A 1 154 ? -4.355 14.347 11.910 1.00 84.19 154 LYS A CA 1
ATOM 1203 C C . LYS A 1 154 ? -2.827 14.263 12.031 1.00 84.19 154 LYS A C 1
ATOM 1205 O O . LYS A 1 154 ? -2.120 14.739 11.138 1.00 84.19 154 LYS A O 1
ATOM 1210 N N . GLU A 1 155 ? -2.303 13.704 13.114 1.00 85.12 155 GLU A N 1
ATOM 1211 C CA . GLU A 1 155 ? -0.866 13.483 13.303 1.00 85.12 155 GLU A CA 1
ATOM 1212 C C . GLU A 1 155 ? -0.331 12.392 12.371 1.00 85.12 155 GLU A C 1
ATOM 1214 O O . GLU A 1 155 ? 0.699 12.595 11.722 1.00 85.12 155 GLU A O 1
ATOM 1219 N N . GLU A 1 156 ? -1.069 11.293 12.203 1.00 81.94 156 GLU A N 1
ATOM 1220 C CA . GLU A 1 156 ? -0.764 10.249 11.219 1.00 81.94 156 GLU A CA 1
ATOM 1221 C C . GLU A 1 156 ? -0.680 10.827 9.793 1.00 81.94 156 GLU A C 1
ATOM 1223 O O . GLU A 1 156 ? 0.307 10.580 9.091 1.00 81.94 156 GLU A O 1
ATOM 1228 N N . CYS A 1 157 ? -1.628 11.692 9.397 1.00 77.31 157 CYS A N 1
ATOM 1229 C CA . CYS A 1 157 ? -1.585 12.442 8.132 1.00 77.31 157 CYS A CA 1
ATOM 1230 C C . CYS A 1 157 ? -0.289 13.258 7.977 1.00 77.31 157 CYS A C 1
ATOM 1232 O O . CYS A 1 157 ? 0.334 13.277 6.911 1.00 77.31 157 CYS A O 1
ATOM 1234 N N . ARG A 1 158 ? 0.124 13.971 9.035 1.00 75.00 158 ARG A N 1
ATOM 1235 C CA . ARG A 1 158 ? 1.317 14.837 9.018 1.00 75.00 158 ARG A CA 1
ATOM 1236 C C . ARG A 1 158 ? 2.605 14.030 8.874 1.00 75.00 158 ARG A C 1
ATOM 1238 O O . ARG A 1 158 ? 3.473 14.421 8.091 1.00 75.00 158 ARG A O 1
ATOM 1245 N N . ASN A 1 159 ? 2.698 12.885 9.547 1.00 72.12 159 ASN A N 1
ATOM 1246 C CA . ASN A 1 159 ? 3.844 11.980 9.442 1.00 72.12 159 ASN A CA 1
ATOM 1247 C C . ASN A 1 159 ? 4.043 11.463 8.009 1.00 72.12 159 ASN A C 1
ATOM 1249 O O . ASN A 1 159 ? 5.175 11.304 7.546 1.00 72.12 159 ASN A O 1
ATOM 1253 N N . ILE A 1 160 ? 2.956 11.267 7.261 1.00 65.19 160 ILE A N 1
ATOM 1254 C CA . ILE A 1 160 ? 3.028 10.858 5.854 1.00 65.19 160 ILE A CA 1
ATOM 1255 C C . ILE A 1 160 ? 3.533 11.989 4.969 1.00 65.19 160 ILE A C 1
ATOM 1257 O O . ILE A 1 160 ? 4.360 11.727 4.102 1.00 65.19 160 ILE A O 1
ATOM 1261 N N . ARG A 1 161 ? 3.114 13.243 5.197 1.00 54.25 161 ARG A N 1
ATOM 1262 C CA . ARG A 1 161 ? 3.647 14.397 4.450 1.00 54.25 161 ARG A CA 1
ATOM 1263 C C . ARG A 1 161 ? 5.167 14.499 4.608 1.00 54.25 161 ARG A C 1
ATOM 1265 O O . ARG A 1 161 ? 5.861 14.682 3.613 1.00 54.25 161 ARG A O 1
ATOM 1272 N N . GLN A 1 162 ? 5.687 14.301 5.821 1.00 46.91 162 GLN A N 1
ATOM 1273 C CA . GLN A 1 162 ? 7.130 14.273 6.088 1.00 46.91 162 GLN A CA 1
ATOM 1274 C C . GLN A 1 162 ? 7.824 13.110 5.351 1.00 46.91 162 GLN A C 1
ATOM 1276 O O . GLN A 1 162 ? 8.839 13.311 4.690 1.00 46.91 162 GLN A O 1
ATOM 1281 N N . ASN A 1 163 ? 7.253 11.901 5.402 1.00 43.12 163 ASN A N 1
ATOM 1282 C CA . ASN A 1 163 ? 7.809 10.720 4.732 1.00 43.12 163 ASN A CA 1
ATOM 1283 C C . ASN A 1 163 ? 7.728 10.788 3.202 1.00 43.12 163 ASN A C 1
ATOM 1285 O O . ASN A 1 163 ? 8.646 10.329 2.530 1.00 43.12 163 ASN A O 1
ATOM 1289 N N . LEU A 1 164 ? 6.671 11.373 2.637 1.00 43.81 164 LEU A N 1
ATOM 1290 C CA . LEU A 1 164 ? 6.560 11.645 1.203 1.00 43.81 164 LEU A CA 1
ATOM 1291 C C . LEU A 1 164 ? 7.636 12.643 0.764 1.00 43.81 164 LEU A C 1
ATOM 1293 O O . LEU A 1 164 ? 8.323 12.384 -0.221 1.00 43.81 164 LEU A O 1
ATOM 1297 N N . LEU A 1 165 ? 7.852 13.719 1.530 1.00 32.00 165 LEU A N 1
ATOM 1298 C CA . LEU A 1 165 ? 8.918 14.694 1.272 1.00 32.00 165 LEU A CA 1
ATOM 1299 C C . LEU A 1 165 ? 10.316 14.053 1.360 1.00 32.00 165 LEU A C 1
ATOM 1301 O O . LEU A 1 165 ? 11.146 14.268 0.480 1.00 32.00 165 LEU A O 1
ATOM 1305 N N . ILE A 1 166 ? 10.565 13.195 2.355 1.00 32.50 166 ILE A N 1
ATOM 1306 C CA . ILE A 1 166 ? 11.837 12.465 2.506 1.00 32.50 166 ILE A CA 1
ATOM 1307 C C . ILE A 1 166 ? 12.026 11.419 1.395 1.00 32.50 166 ILE A C 1
ATOM 1309 O O . ILE A 1 166 ? 13.125 11.282 0.864 1.00 32.50 166 ILE A O 1
ATOM 1313 N N . GLN A 1 167 ? 10.979 10.696 0.986 1.00 35.88 167 GLN A N 1
ATOM 1314 C CA . GLN A 1 167 ? 11.058 9.745 -0.131 1.00 35.88 167 GLN A CA 1
ATOM 1315 C C . GLN A 1 167 ? 11.266 10.434 -1.487 1.00 35.88 167 GLN A C 1
ATOM 1317 O O . GLN A 1 167 ? 11.865 9.832 -2.384 1.00 35.88 167 GLN A O 1
ATOM 1322 N N . MET A 1 168 ? 10.784 11.670 -1.642 1.00 34.59 168 MET A N 1
ATOM 1323 C CA . MET A 1 168 ? 11.052 12.514 -2.809 1.00 34.59 168 MET A CA 1
ATOM 1324 C C . MET A 1 168 ? 12.489 13.060 -2.798 1.00 34.59 168 MET A C 1
ATOM 1326 O O . MET A 1 168 ? 13.142 13.038 -3.838 1.00 34.59 168 MET A O 1
ATOM 1330 N N . ALA A 1 169 ? 13.022 13.454 -1.636 1.00 30.97 169 ALA A N 1
ATOM 1331 C CA . ALA A 1 169 ? 14.388 13.971 -1.497 1.00 30.97 169 ALA A CA 1
ATOM 1332 C C . ALA A 1 169 ? 15.481 12.876 -1.525 1.00 30.97 169 ALA A C 1
ATOM 1334 O O . ALA A 1 169 ? 16.552 13.070 -2.092 1.00 30.97 169 ALA A O 1
ATOM 1335 N N . GLY A 1 170 ? 15.218 11.691 -0.964 1.00 29.78 170 GLY A N 1
ATOM 1336 C CA . GLY A 1 170 ? 16.187 10.593 -0.824 1.00 29.78 170 GLY A CA 1
ATOM 1337 C C . GLY A 1 170 ? 16.386 9.709 -2.063 1.00 29.78 170 GLY A C 1
ATOM 1338 O O . GLY A 1 170 ? 17.049 8.676 -1.974 1.00 29.78 170 GLY A O 1
ATOM 1339 N N . ARG A 1 171 ? 15.799 10.062 -3.215 1.00 39.19 171 ARG A N 1
ATOM 1340 C CA . ARG A 1 171 ? 15.902 9.298 -4.478 1.00 39.19 171 ARG A CA 1
ATOM 1341 C C . ARG A 1 171 ? 16.874 9.891 -5.504 1.00 39.19 171 ARG A C 1
ATOM 1343 O O . ARG A 1 171 ? 16.882 9.433 -6.645 1.00 39.19 171 ARG A O 1
ATOM 1350 N N . GLN A 1 172 ? 17.720 10.842 -5.108 1.00 30.59 172 GLN A N 1
ATOM 1351 C CA . GLN A 1 172 ? 18.900 11.221 -5.888 1.00 30.59 172 GLN A CA 1
ATOM 1352 C C . GLN A 1 172 ? 20.022 10.191 -5.677 1.00 30.59 172 GLN A C 1
ATOM 1354 O O . GLN A 1 172 ? 20.890 10.358 -4.825 1.00 30.59 172 GLN A O 1
ATOM 1359 N N . ARG A 1 173 ? 19.967 9.086 -6.423 1.00 31.97 173 ARG A N 1
ATOM 1360 C CA . ARG A 1 173 ? 21.129 8.254 -6.759 1.00 31.97 173 ARG A CA 1
ATOM 1361 C C . ARG A 1 173 ? 20.992 7.769 -8.191 1.00 31.97 173 ARG A C 1
ATOM 1363 O O . ARG A 1 173 ? 19.872 7.330 -8.550 1.00 31.97 173 ARG A O 1
#

Mean predicted aligned error: 11.25 Å